Protein AF-A0A529L2S2-F1 (afdb_monomer)

Solvent-accessible surface area (backbone atoms only — not comparable to full-atom values): 6076 Å² total; per-residue (Å²): 105,70,68,39,49,52,67,70,71,39,91,81,66,57,43,69,59,53,45,53,52,51,51,54,53,29,60,77,66,74,46,88,78,51,22,26,55,55,48,52,55,50,53,52,51,74,72,35,80,59,63,55,65,69,46,40,82,78,41,59,72,71,59,39,67,60,65,41,75,64,52,48,52,54,40,47,48,49,40,41,60,58,42,47,70,67,39,71,75,60,75,38,90,57,50,67,64,50,25,60,76,72,72,94

Mean predicted aligned error: 3.47 Å

Sequence (104 aa):
FDLDHALTVFERLNTARVVECFLLYLEKAEVTISRAEAQQRMFQKLGNPTFFTDMRPLLQTDRAKALTDETLKATFVRVMKELIDRIPGDEWAKAGEMRERFGV

Structure (mmCIF, N/CA/C/O backbone):
data_AF-A0A529L2S2-F1
#
_entry.id   AF-A0A529L2S2-F1
#
loop_
_atom_site.group_PDB
_atom_site.id
_atom_site.type_symbol
_atom_site.label_atom_id
_atom_site.label_alt_id
_atom_site.label_comp_id
_atom_site.label_asym_id
_atom_site.label_entity_id
_atom_site.label_seq_id
_atom_site.pdbx_PDB_ins_code
_atom_site.Cartn_x
_atom_site.Cartn_y
_atom_site.Cartn_z
_atom_site.occupancy
_atom_site.B_iso_or_equiv
_atom_site.auth_seq_id
_atom_site.auth_comp_id
_atom_site.auth_asym_id
_atom_site.auth_atom_id
_atom_site.pdbx_PDB_model_num
ATOM 1 N N . PHE A 1 1 ? 7.547 -2.408 -4.673 1.00 78.75 1 PHE A N 1
ATOM 2 C CA . PHE A 1 1 ? 8.201 -3.416 -5.526 1.00 78.75 1 PHE A CA 1
ATOM 3 C C . PHE A 1 1 ? 7.747 -4.815 -5.182 1.00 78.75 1 PHE A C 1
ATOM 5 O O . PHE A 1 1 ? 7.110 -5.403 -6.034 1.00 78.75 1 PHE A O 1
ATOM 12 N N . ASP A 1 2 ? 7.943 -5.326 -3.964 1.00 87.69 2 ASP A N 1
ATOM 13 C CA . ASP A 1 2 ? 7.540 -6.715 -3.666 1.00 8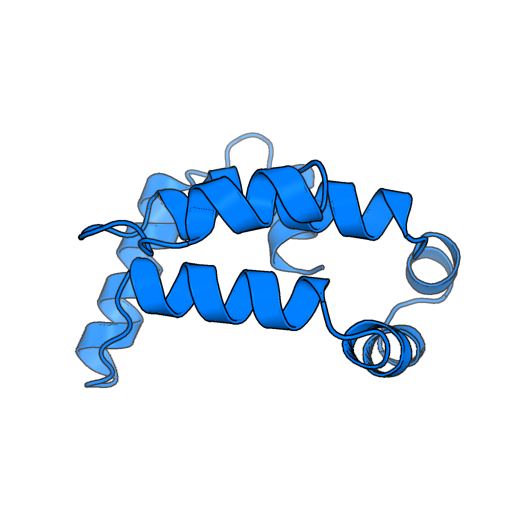7.69 2 ASP A CA 1
ATOM 14 C C . ASP A 1 2 ? 6.031 -6.958 -3.787 1.00 87.69 2 ASP A C 1
ATOM 16 O O . ASP A 1 2 ? 5.614 -7.955 -4.367 1.00 87.69 2 ASP A O 1
ATOM 20 N N . LEU A 1 3 ? 5.204 -6.010 -3.327 1.00 93.00 3 LEU A N 1
ATOM 21 C CA . LEU A 1 3 ? 3.747 -6.098 -3.482 1.00 93.00 3 LEU A CA 1
ATOM 22 C C . LEU A 1 3 ? 3.313 -6.091 -4.956 1.00 93.00 3 LEU A C 1
ATOM 24 O O . LEU A 1 3 ? 2.497 -6.913 -5.353 1.00 93.00 3 LEU A O 1
ATOM 28 N N . ASP A 1 4 ? 3.881 -5.204 -5.777 1.00 92.56 4 ASP A N 1
ATOM 29 C CA . ASP A 1 4 ? 3.608 -5.169 -7.222 1.00 92.56 4 ASP A CA 1
ATOM 30 C C . ASP A 1 4 ? 4.105 -6.442 -7.923 1.00 92.56 4 ASP A C 1
ATOM 32 O O . ASP A 1 4 ? 3.409 -7.014 -8.759 1.00 92.56 4 ASP A O 1
ATOM 36 N N . HIS A 1 5 ? 5.264 -6.956 -7.512 1.00 90.50 5 HIS A N 1
ATOM 37 C CA . HIS A 1 5 ? 5.801 -8.207 -8.024 1.00 90.50 5 HIS A CA 1
ATOM 38 C C . HIS A 1 5 ? 4.884 -9.397 -7.707 1.00 90.50 5 HIS A C 1
ATOM 40 O O . HIS A 1 5 ? 4.571 -10.185 -8.595 1.00 90.50 5 HIS A O 1
ATOM 46 N N . ALA A 1 6 ? 4.388 -9.504 -6.472 1.00 93.94 6 ALA A N 1
ATOM 47 C CA . ALA A 1 6 ? 3.426 -10.540 -6.104 1.00 93.94 6 ALA A CA 1
ATOM 48 C C . ALA A 1 6 ? 2.125 -10.421 -6.919 1.00 93.94 6 ALA A C 1
ATOM 50 O O . ALA A 1 6 ? 1.622 -11.424 -7.421 1.00 93.94 6 ALA A O 1
ATOM 51 N N . LEU A 1 7 ? 1.619 -9.196 -7.102 1.00 95.69 7 LEU A N 1
ATOM 52 C CA . LEU A 1 7 ? 0.416 -8.914 -7.895 1.00 95.69 7 LEU A CA 1
ATOM 53 C C . LEU A 1 7 ? 0.574 -9.239 -9.389 1.00 95.69 7 LEU A C 1
ATOM 55 O O . LEU A 1 7 ? -0.431 -9.410 -10.073 1.00 95.69 7 LEU A O 1
ATOM 59 N N . THR A 1 8 ? 1.802 -9.291 -9.909 1.00 93.06 8 THR A N 1
ATOM 60 C CA . THR A 1 8 ? 2.077 -9.526 -11.337 1.00 93.06 8 THR A CA 1
ATOM 61 C C . THR A 1 8 ? 2.513 -10.954 -11.649 1.00 93.06 8 THR A C 1
ATOM 63 O O . THR A 1 8 ? 2.284 -11.413 -12.763 1.00 93.06 8 THR A O 1
ATOM 66 N N . VAL A 1 9 ? 3.108 -11.671 -10.693 1.00 95.00 9 VAL A N 1
ATOM 67 C CA . VAL A 1 9 ? 3.569 -13.056 -10.897 1.00 95.00 9 VAL A CA 1
ATOM 68 C C . VAL A 1 9 ? 2.509 -14.093 -10.536 1.00 95.00 9 VAL A C 1
ATOM 70 O O . VAL A 1 9 ? 2.450 -15.152 -11.158 1.00 95.00 9 VAL A O 1
ATOM 73 N N . PHE A 1 10 ? 1.659 -13.823 -9.544 1.00 95.56 10 PHE A N 1
ATOM 74 C CA . PHE A 1 10 ? 0.642 -14.778 -9.111 1.00 95.56 10 PHE A CA 1
ATOM 75 C C . PHE A 1 10 ? -0.707 -14.491 -9.784 1.00 95.56 10 PHE A C 1
ATOM 77 O O . PHE A 1 10 ? -1.516 -13.725 -9.265 1.00 95.56 10 PHE A O 1
ATOM 84 N N . GLU A 1 11 ? -0.986 -15.168 -10.902 1.00 90.94 11 GLU A N 1
ATOM 85 C CA . GLU A 1 11 ? -2.199 -14.970 -11.725 1.00 90.94 11 GLU A CA 1
ATOM 86 C C . GLU A 1 11 ? -3.526 -15.077 -10.953 1.00 90.94 11 GLU A C 1
ATOM 88 O O . GLU A 1 11 ? -4.527 -14.474 -11.331 1.00 90.94 11 GLU A O 1
ATOM 93 N N . ARG A 1 12 ? -3.553 -15.853 -9.863 1.00 94.19 12 ARG A N 1
ATOM 94 C CA . ARG A 1 12 ? -4.752 -16.101 -9.044 1.00 94.19 12 ARG A CA 1
ATOM 95 C C . ARG A 1 12 ? -4.618 -15.571 -7.616 1.00 94.19 12 ARG A C 1
ATOM 97 O O . ARG A 1 12 ? -5.249 -16.109 -6.704 1.00 94.19 12 ARG A O 1
ATOM 104 N N . LEU A 1 13 ? -3.787 -14.548 -7.400 1.00 96.50 13 LEU A N 1
ATOM 105 C CA . LEU A 1 13 ? -3.634 -13.939 -6.081 1.00 96.50 13 LEU A CA 1
ATOM 106 C C . LEU A 1 13 ? -4.966 -13.347 -5.606 1.00 96.50 13 LEU A C 1
ATOM 108 O O . LEU A 1 13 ? -5.511 -12.424 -6.207 1.00 96.50 13 LEU A O 1
ATOM 112 N N . ASN A 1 14 ? -5.480 -13.861 -4.491 1.00 97.50 14 ASN A N 1
ATOM 113 C CA . ASN A 1 14 ? -6.685 -13.325 -3.872 1.00 97.50 14 ASN A CA 1
ATOM 114 C C . ASN A 1 14 ? -6.326 -12.100 -3.018 1.00 97.50 14 ASN A C 1
ATOM 116 O O . ASN A 1 14 ? -5.970 -12.226 -1.847 1.00 97.50 14 ASN A O 1
ATOM 120 N N . THR A 1 15 ? -6.429 -10.912 -3.607 1.00 97.38 15 THR A N 1
ATOM 121 C CA . THR A 1 15 ? -6.073 -9.648 -2.946 1.00 97.38 15 THR A CA 1
ATOM 122 C C . THR A 1 15 ? -6.961 -9.322 -1.747 1.00 97.38 15 THR A C 1
ATOM 124 O O . THR A 1 15 ? -6.466 -8.784 -0.761 1.00 97.38 15 THR A O 1
ATOM 127 N N . ALA A 1 16 ? -8.236 -9.724 -1.766 1.00 96.88 16 ALA A N 1
ATOM 128 C CA . ALA A 1 16 ? -9.115 -9.588 -0.605 1.00 96.88 16 ALA A CA 1
ATOM 129 C C . ALA A 1 16 ? -8.599 -10.418 0.579 1.00 96.88 16 ALA A C 1
ATOM 131 O O . ALA A 1 16 ? -8.507 -9.910 1.694 1.00 96.88 16 ALA A O 1
ATOM 132 N N . ARG A 1 17 ? -8.169 -11.663 0.324 1.00 97.88 17 ARG A N 1
ATOM 133 C CA . ARG A 1 17 ? -7.579 -12.521 1.361 1.00 97.88 17 ARG A CA 1
ATOM 134 C C . ARG A 1 17 ? -6.236 -11.987 1.860 1.00 97.88 17 ARG A C 1
ATOM 136 O O . ARG A 1 17 ? -5.949 -12.104 3.045 1.00 97.88 17 ARG A O 1
ATOM 143 N N . VAL A 1 18 ? -5.422 -11.387 0.990 1.00 97.69 18 VAL A N 1
ATOM 144 C CA . VAL A 1 18 ? -4.170 -10.725 1.402 1.00 97.69 18 VAL A CA 1
ATOM 145 C C . VAL A 1 18 ? -4.455 -9.586 2.385 1.00 97.69 18 VAL A C 1
ATOM 147 O O . VAL A 1 18 ? -3.806 -9.514 3.427 1.00 97.69 18 VAL A O 1
ATOM 150 N N . VAL A 1 19 ? -5.437 -8.732 2.084 1.00 97.69 19 VAL A N 1
ATOM 151 C CA . VAL A 1 19 ? -5.841 -7.628 2.971 1.00 97.69 19 VAL A CA 1
ATOM 152 C C . VAL A 1 19 ? -6.399 -8.160 4.288 1.00 97.69 19 VAL A C 1
ATOM 154 O O . VAL A 1 19 ? -5.995 -7.689 5.344 1.00 97.69 19 VAL A O 1
ATOM 157 N N . GLU A 1 20 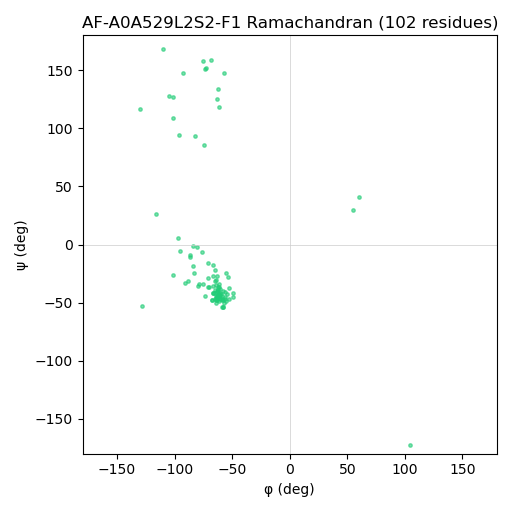? -7.257 -9.179 4.247 1.00 97.81 20 GLU A N 1
ATOM 158 C CA . GLU A 1 20 ? -7.792 -9.816 5.455 1.00 97.81 20 GLU A CA 1
ATOM 159 C C . GLU A 1 20 ? -6.668 -10.358 6.353 1.00 97.81 20 GLU A C 1
ATOM 161 O O . GLU A 1 20 ? -6.622 -10.055 7.543 1.00 97.81 20 GLU A O 1
ATOM 166 N N . CYS A 1 21 ? -5.706 -11.091 5.783 1.00 97.81 21 CYS A N 1
ATOM 167 C CA . CYS A 1 21 ? -4.545 -11.572 6.528 1.00 97.81 21 CYS A CA 1
ATOM 168 C C . CYS A 1 21 ? -3.718 -10.420 7.114 1.00 97.81 21 CYS A C 1
ATOM 170 O O . CYS A 1 21 ? -3.276 -10.513 8.256 1.00 97.81 21 CYS A O 1
ATOM 172 N N . PHE A 1 22 ? -3.507 -9.338 6.360 1.00 96.94 22 PHE A N 1
ATOM 173 C CA . PHE A 1 22 ? -2.795 -8.160 6.856 1.00 96.94 22 PHE A CA 1
ATOM 174 C C . PHE A 1 22 ? -3.489 -7.540 8.077 1.00 96.94 22 PHE A C 1
ATOM 176 O O . PHE A 1 22 ? -2.817 -7.236 9.060 1.00 96.94 22 PHE A O 1
ATOM 183 N N . LEU A 1 23 ? -4.819 -7.425 8.058 1.00 96.50 23 LEU A N 1
ATOM 184 C CA . LEU A 1 23 ? -5.591 -6.927 9.201 1.00 96.50 23 LEU A CA 1
ATOM 185 C C . LEU A 1 23 ? -5.452 -7.838 10.428 1.00 96.50 23 LEU A C 1
ATOM 187 O O . LEU A 1 23 ? -5.249 -7.331 11.526 1.00 96.50 23 LEU A O 1
ATOM 191 N N . LEU A 1 24 ? -5.463 -9.163 10.243 1.00 97.62 24 LEU A N 1
ATOM 192 C CA . LEU A 1 24 ? -5.224 -10.119 11.335 1.00 97.62 24 LEU A CA 1
ATOM 193 C C . LEU A 1 24 ? -3.818 -9.971 11.940 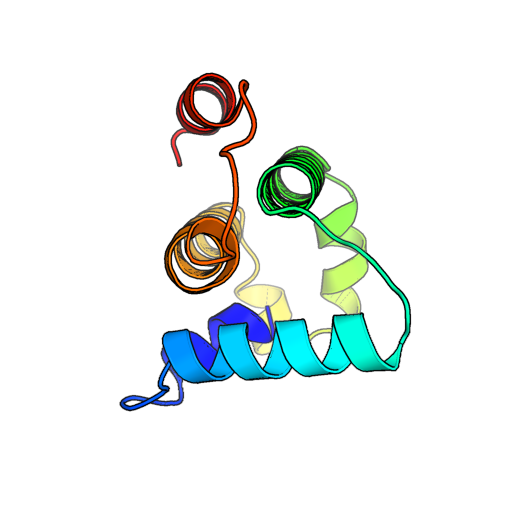1.00 97.62 24 LEU A C 1
ATOM 195 O O . LEU A 1 24 ? -3.639 -10.114 13.150 1.00 97.62 24 LEU A O 1
ATOM 199 N N . TYR A 1 25 ? -2.805 -9.674 11.118 1.00 97.38 25 TYR A N 1
ATOM 200 C CA . TYR A 1 25 ? -1.460 -9.375 11.620 1.00 97.38 25 TYR A CA 1
ATOM 201 C C . TYR A 1 25 ? -1.422 -8.079 12.430 1.00 97.38 25 TYR A C 1
ATOM 203 O O . TYR A 1 25 ? -0.762 -8.046 13.467 1.00 97.38 25 TYR A O 1
ATOM 211 N N . LEU A 1 26 ? -2.115 -7.035 11.972 1.00 96.56 26 LEU A N 1
ATOM 212 C CA . LEU A 1 26 ? -2.208 -5.759 12.680 1.00 96.56 26 LEU A CA 1
ATOM 213 C C . LEU A 1 26 ? -2.913 -5.907 14.031 1.00 96.56 26 LEU A C 1
ATOM 215 O O . LEU A 1 26 ? -2.381 -5.452 15.040 1.00 96.56 26 LEU A O 1
ATOM 219 N N . GLU A 1 27 ? -4.044 -6.615 14.060 1.00 96.81 27 GLU A N 1
ATOM 220 C CA . GLU A 1 27 ? -4.777 -6.933 15.288 1.00 96.81 27 GLU A CA 1
ATOM 221 C C . GLU A 1 27 ? -3.884 -7.680 16.284 1.00 96.81 27 GLU A C 1
ATOM 223 O O . GLU A 1 27 ? -3.743 -7.263 17.430 1.00 96.81 27 GLU A O 1
ATOM 228 N N . LYS A 1 28 ? -3.202 -8.739 15.830 1.00 97.75 28 LYS A N 1
ATOM 229 C CA . LYS A 1 28 ? -2.297 -9.524 16.680 1.00 97.75 28 LYS A CA 1
ATOM 230 C C . LYS A 1 28 ? -1.098 -8.721 17.190 1.00 97.75 28 LYS A C 1
ATOM 232 O O . LYS A 1 28 ? -0.567 -9.034 18.251 1.00 97.75 28 LYS A O 1
ATOM 237 N N . ALA A 1 29 ? -0.640 -7.741 16.418 1.00 97.31 29 ALA A N 1
ATOM 238 C CA . ALA A 1 29 ? 0.443 -6.845 16.804 1.00 97.31 29 ALA A CA 1
ATOM 239 C C . ALA A 1 29 ? -0.034 -5.662 17.664 1.00 97.31 29 ALA A C 1
ATOM 241 O O . ALA A 1 29 ? 0.796 -4.838 18.037 1.00 97.31 29 ALA A O 1
ATOM 242 N N . GLU A 1 30 ? -1.340 -5.554 17.940 1.00 97.25 30 GLU A N 1
ATOM 243 C CA . GLU A 1 30 ? -1.969 -4.413 18.620 1.00 97.25 30 GLU A CA 1
ATOM 244 C C . GLU A 1 30 ? -1.676 -3.069 17.923 1.00 97.25 30 GLU A C 1
ATOM 246 O O . GLU A 1 30 ? -1.625 -2.004 18.540 1.00 97.25 30 GLU A O 1
ATOM 251 N N . VAL A 1 31 ? -1.491 -3.108 16.600 1.00 96.62 31 VAL A N 1
ATOM 252 C CA . VAL A 1 31 ? -1.229 -1.934 15.765 1.00 96.62 31 VAL A CA 1
ATOM 253 C C . VAL A 1 31 ? -2.490 -1.593 14.989 1.00 96.62 31 VAL A C 1
ATOM 255 O O . VAL A 1 31 ? -3.037 -2.421 14.270 1.00 96.62 31 VAL A O 1
ATOM 258 N N . THR A 1 32 ? -2.923 -0.339 15.063 1.00 92.12 32 THR A N 1
ATOM 259 C CA . THR A 1 32 ? -4.019 0.161 14.227 1.00 92.12 32 THR A CA 1
ATOM 260 C C . THR A 1 32 ? -3.455 0.969 13.068 1.00 92.12 32 THR A C 1
ATOM 262 O O . THR A 1 32 ? -2.683 1.899 13.280 1.00 92.12 32 THR A O 1
ATOM 265 N N . ILE A 1 33 ? -3.857 0.625 11.844 1.00 94.25 33 ILE A N 1
ATOM 266 C CA . ILE A 1 33 ? -3.610 1.436 10.647 1.00 94.25 33 ILE A CA 1
ATOM 267 C C . ILE A 1 33 ? -4.940 1.575 9.917 1.00 94.25 33 ILE A C 1
ATOM 269 O O . ILE A 1 33 ? -5.509 0.587 9.456 1.00 94.25 33 ILE A O 1
ATOM 273 N N . SER A 1 34 ? -5.437 2.805 9.811 1.00 96.12 34 SER A N 1
ATOM 274 C CA . SER A 1 34 ? -6.645 3.089 9.029 1.00 96.12 34 SER A CA 1
ATOM 275 C C . SER A 1 34 ? -6.352 3.061 7.526 1.00 96.12 34 SER A C 1
A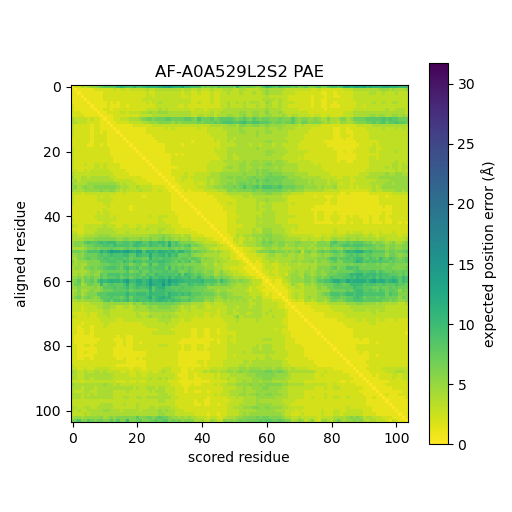TOM 277 O O . SER A 1 34 ? -5.214 3.304 7.105 1.00 96.12 34 SER A O 1
ATOM 279 N N . ARG A 1 35 ? -7.383 2.849 6.691 1.00 98.06 35 ARG A N 1
ATOM 280 C CA . ARG A 1 35 ? -7.250 3.048 5.238 1.00 98.06 35 ARG A CA 1
ATOM 281 C C . ARG A 1 35 ? -6.703 4.442 4.929 1.00 98.06 35 ARG A C 1
ATOM 283 O O . ARG A 1 35 ? -5.752 4.558 4.160 1.00 98.06 35 ARG A O 1
ATOM 290 N N . ALA A 1 36 ? -7.250 5.478 5.564 1.00 98.19 36 ALA A N 1
ATOM 291 C CA . ALA A 1 36 ? -6.813 6.853 5.360 1.00 98.19 36 ALA A CA 1
ATOM 292 C C . ALA A 1 36 ? -5.306 7.046 5.626 1.00 98.19 36 ALA A C 1
ATOM 294 O O . ALA A 1 36 ? -4.596 7.646 4.818 1.00 98.19 36 ALA A O 1
ATOM 295 N N . GLU A 1 37 ? -4.791 6.488 6.722 1.00 97.81 37 GLU A N 1
ATOM 296 C CA . GLU A 1 37 ? -3.366 6.557 7.048 1.00 97.81 37 GLU A CA 1
ATOM 297 C C . GLU A 1 37 ? -2.504 5.770 6.050 1.00 97.81 37 GLU A C 1
ATOM 299 O O . GLU A 1 37 ? -1.456 6.253 5.609 1.00 97.81 37 GLU A O 1
ATOM 304 N N . ALA A 1 38 ? -2.947 4.577 5.643 1.00 97.50 38 ALA A N 1
ATOM 305 C CA . ALA A 1 38 ? -2.245 3.779 4.642 1.00 97.50 38 ALA A CA 1
ATOM 306 C C . ALA A 1 38 ? -2.145 4.519 3.294 1.00 97.50 38 ALA A C 1
ATOM 308 O O . ALA A 1 38 ? -1.065 4.575 2.697 1.00 97.50 38 ALA A O 1
ATOM 309 N N . GLN A 1 39 ? -3.237 5.148 2.851 1.00 98.12 39 GLN A N 1
ATOM 310 C CA . GLN A 1 39 ? -3.278 5.967 1.638 1.00 98.12 39 GLN A CA 1
ATOM 311 C C . GLN A 1 39 ? -2.354 7.187 1.746 1.00 98.12 39 GLN A C 1
ATOM 313 O O . GLN A 1 39 ? -1.534 7.417 0.854 1.00 98.12 39 GLN A O 1
ATOM 318 N N . GLN A 1 40 ? -2.417 7.931 2.855 1.00 97.69 40 GLN A N 1
ATOM 319 C CA . GLN A 1 40 ? -1.539 9.079 3.097 1.00 97.69 40 GLN A CA 1
ATOM 320 C C . GLN A 1 40 ? -0.058 8.685 2.998 1.00 97.69 40 GLN A C 1
ATOM 322 O O . GLN A 1 40 ? 0.711 9.338 2.287 1.00 97.69 40 GLN A O 1
ATOM 327 N N . ARG A 1 41 ? 0.345 7.595 3.665 1.00 95.62 41 ARG A N 1
ATOM 328 C CA . ARG A 1 41 ? 1.728 7.092 3.637 1.00 95.62 41 ARG A CA 1
ATOM 329 C C . ARG A 1 41 ? 2.163 6.688 2.227 1.00 95.62 41 ARG A C 1
ATOM 331 O O . ARG A 1 41 ? 3.316 6.902 1.859 1.00 95.62 41 ARG A O 1
ATOM 338 N N . MET A 1 42 ? 1.267 6.118 1.422 1.00 95.38 42 MET A N 1
ATOM 339 C CA . MET A 1 42 ? 1.562 5.788 0.025 1.00 95.38 42 MET A CA 1
ATOM 340 C C . MET A 1 42 ? 1.809 7.042 -0.814 1.00 95.38 42 MET A C 1
ATOM 342 O O . MET A 1 42 ? 2.815 7.106 -1.520 1.00 95.38 42 MET A O 1
ATOM 346 N N . PHE A 1 43 ? 0.957 8.061 -0.703 1.00 95.88 43 PHE A N 1
ATOM 347 C CA . PHE A 1 43 ? 1.167 9.326 -1.410 1.00 95.88 43 PHE A CA 1
ATOM 348 C C . PHE A 1 43 ? 2.437 10.058 -0.956 1.00 95.88 43 PHE A C 1
ATOM 350 O O . PHE A 1 43 ? 3.126 10.654 -1.780 1.00 95.88 4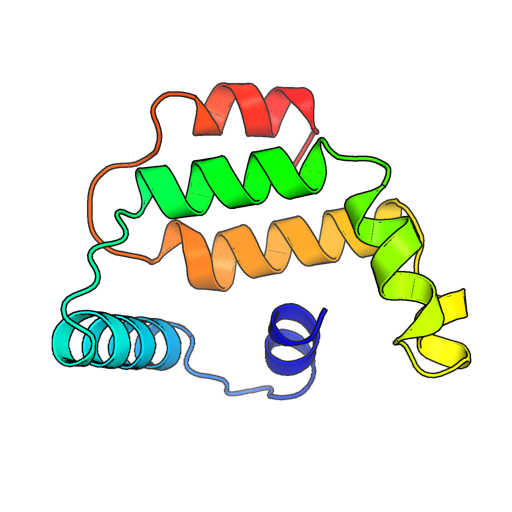3 PHE A O 1
ATOM 357 N N . GLN A 1 44 ? 2.795 9.977 0.329 1.00 94.12 44 GLN A N 1
ATOM 358 C CA . GLN A 1 44 ? 4.071 10.500 0.830 1.00 94.12 44 GLN A CA 1
ATOM 359 C C . GLN A 1 44 ? 5.274 9.789 0.201 1.00 94.12 44 GLN A C 1
ATOM 361 O O . GLN A 1 44 ? 6.246 10.451 -0.151 1.00 94.12 44 GLN A O 1
ATOM 366 N N . LYS A 1 45 ? 5.206 8.462 0.013 1.00 91.00 45 LYS A N 1
ATOM 367 C CA . LYS A 1 45 ? 6.247 7.707 -0.706 1.00 91.00 45 LYS A CA 1
ATOM 368 C C . LYS A 1 45 ? 6.345 8.141 -2.165 1.00 91.00 45 LYS A C 1
ATOM 370 O O . LYS A 1 45 ? 7.448 8.348 -2.651 1.00 91.00 45 LYS A O 1
ATOM 375 N N . LEU A 1 46 ? 5.206 8.311 -2.841 1.00 90.44 46 LEU A N 1
ATOM 376 C CA . LEU A 1 46 ? 5.162 8.764 -4.235 1.00 90.44 46 LEU A CA 1
ATOM 377 C C . LEU A 1 46 ? 5.756 10.170 -4.402 1.00 90.44 46 LEU A C 1
ATOM 379 O O . LEU A 1 46 ? 6.461 10.432 -5.369 1.00 90.44 46 LEU A O 1
ATOM 383 N N . GLY A 1 47 ? 5.501 11.061 -3.443 1.00 89.19 47 GLY A N 1
ATOM 384 C CA . GLY A 1 47 ? 6.029 12.422 -3.438 1.00 89.19 47 GLY A CA 1
ATOM 385 C C . GLY A 1 47 ? 7.472 12.564 -2.948 1.00 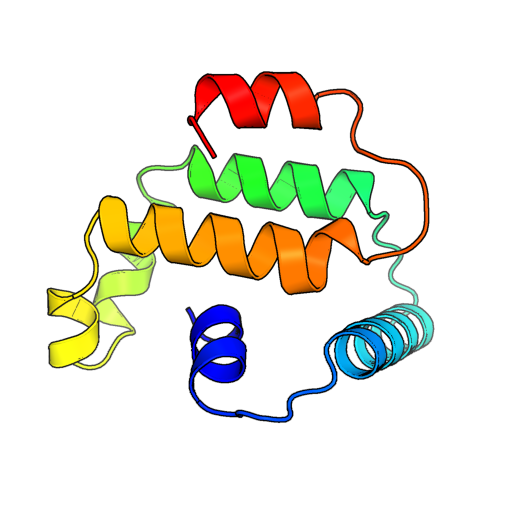89.19 47 GLY A C 1
ATOM 386 O O . GLY A 1 47 ? 7.964 13.689 -2.936 1.00 89.19 47 GLY A O 1
ATOM 387 N N . ASN A 1 48 ? 8.137 11.482 -2.522 1.00 89.00 48 ASN A N 1
ATOM 388 C CA . ASN A 1 48 ? 9.508 11.525 -2.017 1.00 89.00 48 ASN A CA 1
ATOM 389 C C . ASN A 1 48 ? 10.521 11.055 -3.086 1.00 89.00 48 ASN A C 1
ATOM 391 O O . ASN A 1 48 ? 10.631 9.849 -3.322 1.00 89.00 48 ASN A O 1
ATOM 395 N N . PRO A 1 49 ? 11.341 11.961 -3.658 1.00 78.19 49 PRO A N 1
ATOM 396 C CA . PRO A 1 49 ? 12.353 11.600 -4.651 1.00 78.19 49 PRO A CA 1
ATOM 397 C C . PRO A 1 49 ? 13.449 10.660 -4.121 1.00 78.19 49 PRO A C 1
ATOM 399 O O . PRO A 1 49 ? 14.045 9.911 -4.893 1.00 78.19 49 PRO A O 1
ATOM 402 N N . THR A 1 50 ? 13.745 10.680 -2.815 1.00 83.88 50 THR A N 1
ATOM 403 C CA . THR A 1 50 ? 14.834 9.865 -2.245 1.00 83.88 50 THR A CA 1
ATOM 404 C C . THR A 1 50 ? 14.408 8.435 -1.949 1.00 83.88 50 THR A C 1
ATOM 406 O O . THR A 1 50 ? 15.248 7.540 -1.991 1.00 83.88 50 THR A O 1
ATOM 409 N N . PHE A 1 51 ? 13.108 8.195 -1.736 1.00 81.00 51 PHE A N 1
ATOM 410 C CA . PHE A 1 51 ? 12.575 6.877 -1.381 1.00 81.00 51 PHE A CA 1
ATOM 411 C C . PHE A 1 51 ? 13.021 5.792 -2.370 1.00 81.00 51 PHE A C 1
ATOM 413 O O . PHE A 1 51 ? 13.345 4.677 -1.976 1.00 81.00 51 PHE A O 1
ATOM 420 N N . PHE A 1 52 ? 13.088 6.127 -3.658 1.00 75.31 52 PHE A N 1
ATOM 421 C CA . PHE A 1 52 ? 13.445 5.180 -4.713 1.00 75.31 52 PHE A CA 1
ATOM 422 C C . PHE A 1 52 ? 14.949 5.086 -4.963 1.00 75.31 52 PHE A C 1
ATOM 424 O O . PHE A 1 52 ? 15.447 4.002 -5.276 1.00 75.31 52 PHE A O 1
ATOM 431 N N . THR A 1 53 ? 15.677 6.186 -4.767 1.00 79.62 53 THR A N 1
ATOM 432 C CA . THR A 1 53 ? 17.145 6.197 -4.805 1.00 79.62 53 THR A CA 1
ATOM 433 C C . THR A 1 53 ? 17.715 5.221 -3.775 1.00 79.62 53 THR A C 1
ATOM 435 O O . THR A 1 53 ? 18.621 4.456 -4.106 1.00 79.62 53 THR A O 1
ATOM 438 N N . ASP A 1 54 ? 17.109 5.156 -2.586 1.00 83.00 54 ASP A N 1
ATOM 439 C CA . ASP A 1 54 ? 17.510 4.234 -1.516 1.00 83.00 54 ASP A CA 1
ATOM 440 C C . ASP A 1 54 ? 17.174 2.766 -1.831 1.00 83.00 54 ASP A C 1
ATOM 442 O O . ASP A 1 54 ? 17.871 1.849 -1.396 1.00 83.00 54 ASP A O 1
ATOM 446 N N . MET A 1 55 ? 16.126 2.513 -2.622 1.00 81.44 55 MET A N 1
ATOM 447 C CA . MET A 1 55 ? 15.731 1.154 -3.008 1.00 81.44 55 MET A CA 1
ATOM 448 C C . MET A 1 55 ? 16.589 0.568 -4.126 1.00 81.44 55 MET A C 1
ATOM 450 O O . MET A 1 55 ? 16.819 -0.641 -4.152 1.00 81.44 55 MET A O 1
ATOM 454 N N . ARG A 1 56 ? 17.056 1.402 -5.060 1.00 82.62 56 ARG A N 1
ATOM 455 C CA . ARG A 1 56 ? 17.814 0.966 -6.241 1.00 82.62 56 ARG A CA 1
ATOM 456 C C . ARG A 1 56 ? 18.987 0.014 -5.935 1.00 82.62 56 ARG A C 1
ATOM 458 O O . ARG A 1 56 ? 19.081 -0.989 -6.643 1.00 82.62 56 ARG A O 1
ATOM 465 N N . PRO A 1 57 ? 19.850 0.249 -4.925 1.00 87.12 57 PRO A N 1
ATOM 466 C CA . PRO A 1 57 ? 20.956 -0.662 -4.612 1.00 87.12 57 PRO A CA 1
ATOM 467 C C . PRO A 1 57 ? 20.519 -2.003 -4.000 1.00 87.12 57 PRO A C 1
ATOM 469 O O . PRO A 1 57 ? 21.310 -2.941 -3.991 1.00 87.12 57 PRO A O 1
ATOM 472 N N . LEU A 1 58 ? 19.281 -2.119 -3.507 1.00 85.69 58 LEU A N 1
ATOM 473 C CA . LEU A 1 58 ? 18.744 -3.353 -2.913 1.00 85.69 58 LEU A CA 1
ATOM 474 C C . LEU A 1 58 ? 18.132 -4.300 -3.957 1.00 85.69 58 LEU A C 1
ATOM 476 O O . LEU A 1 58 ? 17.768 -5.432 -3.641 1.00 85.69 58 LEU A O 1
ATOM 480 N N . LEU A 1 59 ? 17.984 -3.838 -5.200 1.00 82.88 59 LEU A N 1
ATOM 481 C CA . LEU A 1 59 ? 17.376 -4.601 -6.282 1.00 82.88 59 LEU A CA 1
ATOM 482 C C . LEU A 1 59 ? 18.433 -5.363 -7.082 1.00 82.88 59 LEU A C 1
ATOM 484 O O . LEU A 1 59 ? 19.543 -4.885 -7.309 1.00 82.88 59 LEU A O 1
ATOM 488 N N . GLN A 1 60 ? 18.049 -6.533 -7.600 1.00 85.00 60 GLN A N 1
ATOM 489 C CA . GLN A 1 60 ? 18.848 -7.215 -8.619 1.00 85.00 60 GLN A CA 1
ATOM 490 C C . GLN A 1 60 ? 19.066 -6.301 -9.831 1.00 85.00 60 GLN A C 1
ATOM 492 O O . GLN A 1 60 ? 18.186 -5.511 -10.180 1.00 85.00 60 GLN A O 1
ATOM 497 N N . THR A 1 61 ? 20.219 -6.434 -10.491 1.00 84.19 61 THR A N 1
ATOM 498 C CA . THR A 1 61 ? 20.691 -5.516 -11.540 1.00 84.19 61 THR A CA 1
ATOM 499 C C . THR A 1 61 ? 19.643 -5.220 -12.614 1.00 84.19 61 THR A C 1
ATOM 501 O O . THR A 1 61 ? 19.468 -4.061 -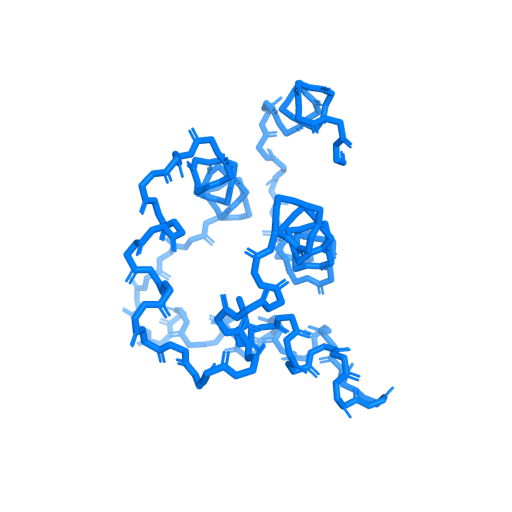12.987 1.00 84.19 61 THR A O 1
ATOM 504 N N . ASP A 1 62 ? 18.900 -6.227 -13.070 1.00 83.31 62 ASP A N 1
ATOM 505 C CA . ASP A 1 62 ? 17.888 -6.040 -14.115 1.00 83.31 62 ASP A CA 1
ATOM 506 C C . ASP A 1 62 ? 16.665 -5.260 -13.610 1.00 83.31 62 ASP A C 1
ATOM 508 O O . ASP A 1 62 ? 16.155 -4.379 -14.301 1.00 83.31 62 ASP A O 1
ATOM 512 N N . ARG A 1 63 ? 16.252 -5.484 -12.355 1.00 79.38 63 ARG A N 1
ATOM 513 C CA . ARG A 1 63 ? 15.179 -4.709 -11.709 1.00 79.38 63 ARG A CA 1
ATOM 514 C C . ARG A 1 63 ? 15.612 -3.278 -11.406 1.00 79.38 63 ARG A C 1
ATOM 516 O O . ARG A 1 63 ? 14.819 -2.358 -11.564 1.00 79.38 63 ARG A O 1
ATOM 523 N N . ALA A 1 64 ? 16.872 -3.079 -11.022 1.00 83.12 64 ALA A N 1
ATOM 524 C CA . ALA A 1 64 ? 17.439 -1.754 -10.783 1.00 83.12 64 ALA A CA 1
ATOM 525 C C . ALA A 1 64 ? 17.548 -0.910 -12.069 1.00 83.12 64 ALA A C 1
ATOM 527 O O . ALA A 1 64 ? 17.531 0.321 -11.997 1.00 83.12 64 ALA A O 1
ATOM 528 N N . LYS A 1 65 ? 17.673 -1.555 -13.239 1.00 83.25 65 LYS A N 1
ATOM 529 C CA . LYS A 1 65 ? 17.640 -0.899 -14.558 1.00 83.25 65 LYS A CA 1
ATOM 530 C C . LYS A 1 65 ? 16.219 -0.577 -15.021 1.00 83.25 65 LYS A C 1
ATOM 532 O O . LYS A 1 65 ? 16.019 0.460 -15.637 1.00 83.25 65 LYS A O 1
ATOM 537 N N . ALA A 1 66 ? 15.251 -1.439 -14.709 1.00 82.19 66 ALA A N 1
ATOM 538 C CA . ALA A 1 66 ? 13.837 -1.238 -15.039 1.00 82.19 66 ALA A CA 1
ATOM 539 C C . ALA A 1 66 ? 13.122 -0.218 -14.125 1.00 82.19 66 ALA A C 1
ATOM 541 O O . ALA A 1 66 ? 11.957 0.119 -14.351 1.00 82.19 66 ALA A O 1
ATOM 542 N N . LEU A 1 67 ? 13.807 0.261 -13.082 1.00 82.38 67 LEU A N 1
ATOM 543 C CA . LEU A 1 67 ? 13.312 1.258 -12.142 1.00 82.38 67 LEU A CA 1
ATOM 544 C C . LEU A 1 67 ? 13.318 2.657 -12.782 1.00 82.38 67 LEU A C 1
ATOM 546 O O . LEU A 1 67 ? 14.281 3.408 -12.636 1.00 82.38 67 LEU A O 1
ATOM 550 N N . THR A 1 68 ? 12.241 2.982 -13.496 1.00 86.19 68 THR A N 1
ATOM 551 C CA . THR A 1 68 ? 11.957 4.320 -14.041 1.00 86.19 68 THR A CA 1
ATOM 552 C C . THR A 1 68 ? 10.779 4.967 -13.311 1.00 86.19 68 THR A C 1
ATOM 554 O O . THR A 1 68 ? 10.045 4.288 -12.582 1.00 86.19 68 THR A O 1
ATOM 557 N N . ASP A 1 69 ? 10.568 6.264 -13.534 1.00 84.38 69 ASP A N 1
ATOM 558 C CA . ASP A 1 69 ? 9.426 7.003 -12.981 1.00 84.38 69 ASP A CA 1
ATOM 559 C C . ASP A 1 69 ? 8.084 6.427 -13.473 1.00 84.38 69 ASP A C 1
ATOM 561 O O . ASP A 1 69 ? 7.112 6.353 -12.717 1.00 84.38 69 ASP A O 1
ATOM 565 N N . GLU A 1 70 ? 8.028 5.926 -14.710 1.00 87.75 70 GLU A N 1
ATOM 566 C CA . GLU A 1 70 ? 6.843 5.265 -15.266 1.00 87.75 70 GLU A CA 1
ATOM 567 C C . GLU A 1 70 ? 6.558 3.933 -14.567 1.00 87.75 70 GLU A C 1
ATOM 569 O O . GLU A 1 70 ? 5.423 3.682 -14.149 1.00 87.75 70 GLU A O 1
ATOM 574 N N . THR A 1 71 ? 7.580 3.085 -14.395 1.00 87.75 71 THR A N 1
ATOM 575 C CA . THR A 1 71 ? 7.443 1.804 -13.681 1.00 87.75 71 THR A CA 1
ATOM 576 C C . THR A 1 71 ? 6.999 2.034 -12.239 1.00 87.75 71 THR A C 1
ATOM 578 O O . THR A 1 71 ? 6.167 1.298 -11.701 1.00 87.75 71 THR A O 1
ATOM 581 N N . LEU A 1 72 ? 7.518 3.085 -11.611 1.00 86.38 72 LEU A N 1
ATOM 582 C CA . LEU A 1 72 ? 7.168 3.511 -10.263 1.00 86.38 72 LEU A CA 1
ATOM 583 C C . LEU A 1 72 ? 5.708 3.945 -10.168 1.00 86.38 72 LEU A C 1
ATOM 585 O O . LEU A 1 72 ? 4.987 3.482 -9.281 1.00 86.38 72 LEU A O 1
ATOM 589 N N . LYS A 1 73 ? 5.252 4.773 -11.107 1.00 89.88 73 LYS A N 1
ATOM 590 C CA . LYS A 1 73 ? 3.860 5.210 -11.174 1.00 89.88 73 LYS A CA 1
ATOM 591 C C . LYS A 1 73 ? 2.917 4.024 -11.385 1.00 89.88 73 LYS A C 1
ATOM 593 O O . LYS A 1 73 ? 1.925 3.896 -10.671 1.00 89.88 73 LYS A O 1
ATOM 598 N N . ALA A 1 74 ? 3.262 3.106 -12.287 1.00 92.25 74 ALA A N 1
ATOM 599 C CA . ALA A 1 74 ? 2.490 1.885 -12.517 1.00 92.25 74 AL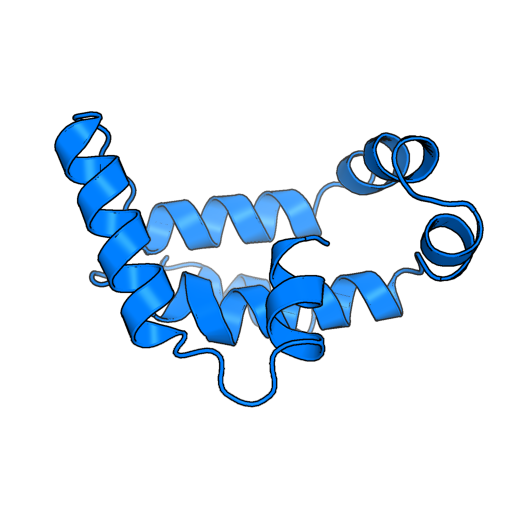A A CA 1
ATOM 600 C C . ALA A 1 74 ? 2.439 0.980 -11.270 1.00 92.25 74 ALA A C 1
ATOM 602 O O . ALA A 1 74 ? 1.367 0.495 -10.902 1.00 92.25 74 ALA A O 1
ATOM 603 N N . THR A 1 75 ? 3.577 0.811 -10.584 1.00 92.00 75 THR A N 1
ATOM 604 C CA . THR A 1 75 ? 3.679 0.073 -9.311 1.00 92.00 75 THR A CA 1
ATOM 605 C C . THR A 1 75 ? 2.772 0.703 -8.256 1.00 92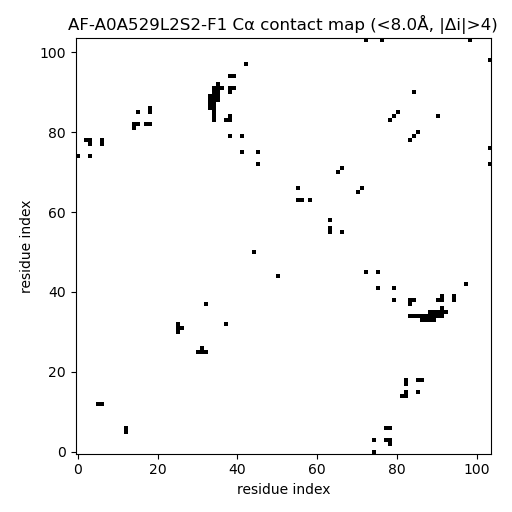.00 75 THR A C 1
ATOM 607 O O . THR A 1 75 ? 2.017 -0.001 -7.582 1.00 92.00 75 THR A O 1
ATOM 610 N N . PHE A 1 76 ? 2.827 2.031 -8.110 1.00 94.06 76 PHE A N 1
ATOM 611 C CA . PHE A 1 76 ? 1.990 2.767 -7.170 1.00 94.06 76 PHE A CA 1
ATOM 612 C C . PHE A 1 76 ? 0.508 2.528 -7.456 1.00 94.06 76 PHE A C 1
ATOM 614 O O . PHE A 1 76 ? -0.208 2.089 -6.559 1.00 94.06 76 PHE A O 1
ATOM 621 N N . VAL A 1 77 ? 0.065 2.758 -8.697 1.00 95.69 77 VAL A N 1
ATOM 622 C CA . VAL A 1 77 ? -1.344 2.618 -9.102 1.00 95.69 77 VAL A CA 1
ATOM 623 C C . VAL A 1 77 ? -1.856 1.215 -8.794 1.00 95.69 77 VAL A C 1
ATOM 625 O O . VAL A 1 77 ? -2.919 1.065 -8.190 1.00 95.69 77 VAL A O 1
ATOM 628 N N . ARG A 1 78 ? -1.083 0.181 -9.150 1.00 96.38 78 ARG A N 1
ATOM 629 C CA . ARG A 1 78 ? -1.478 -1.212 -8.921 1.00 96.38 78 ARG A CA 1
ATOM 630 C C . ARG A 1 78 ? -1.597 -1.528 -7.435 1.00 96.38 78 ARG A C 1
ATOM 632 O O . ARG A 1 78 ? -2.619 -2.054 -7.015 1.00 96.38 78 ARG A O 1
ATOM 639 N N . VAL A 1 79 ? -0.587 -1.192 -6.631 1.00 96.88 79 VAL A N 1
ATOM 640 C CA . VAL A 1 79 ? -0.595 -1.481 -5.185 1.00 96.88 79 VAL A CA 1
ATOM 641 C C . VAL A 1 79 ? -1.678 -0.681 -4.463 1.00 96.88 79 VAL A C 1
ATOM 643 O O . VAL A 1 79 ? -2.378 -1.232 -3.612 1.00 96.88 79 VAL A O 1
ATOM 646 N N . MET A 1 80 ? -1.839 0.597 -4.814 1.00 97.31 80 MET A N 1
ATOM 647 C CA . MET A 1 80 ? -2.867 1.464 -4.248 1.00 97.31 80 MET A CA 1
ATOM 648 C C . MET A 1 80 ? -4.255 0.861 -4.480 1.00 97.31 80 MET A C 1
ATOM 650 O O . MET A 1 80 ? -4.970 0.590 -3.521 1.00 97.31 80 MET A O 1
ATOM 654 N N . LYS A 1 81 ? -4.583 0.547 -5.737 1.00 97.06 81 LYS A N 1
ATOM 655 C CA . LYS A 1 81 ? -5.889 0.004 -6.124 1.00 97.06 81 LYS A CA 1
ATOM 656 C C . LYS A 1 81 ? -6.134 -1.404 -5.582 1.00 97.06 81 LYS A C 1
ATOM 658 O O . LYS A 1 81 ? -7.210 -1.703 -5.069 1.00 97.06 81 LYS A O 1
ATOM 663 N N . GLU A 1 82 ? -5.163 -2.299 -5.745 1.00 97.56 82 GLU A N 1
ATOM 664 C CA . GLU A 1 82 ? -5.384 -3.723 -5.495 1.00 97.56 82 GLU A CA 1
ATOM 665 C C . GLU A 1 82 ? -5.240 -4.114 -4.026 1.00 97.56 82 GLU A C 1
ATOM 667 O O . GLU A 1 82 ? -5.748 -5.167 -3.653 1.00 97.56 82 GLU A O 1
ATOM 672 N N . LEU A 1 83 ? -4.591 -3.297 -3.189 1.00 97.81 83 LEU A N 1
ATOM 673 C CA . LEU A 1 83 ? -4.372 -3.615 -1.774 1.00 97.81 83 LEU A CA 1
ATOM 674 C C . LEU A 1 83 ? -4.817 -2.489 -0.837 1.00 97.81 83 LEU A C 1
ATOM 676 O O . LEU A 1 83 ? -5.586 -2.739 0.085 1.00 97.81 83 LEU A O 1
ATOM 680 N N . ILE A 1 84 ? -4.353 -1.257 -1.056 1.00 97.81 84 ILE A N 1
ATOM 681 C CA . ILE A 1 84 ? -4.520 -0.168 -0.077 1.00 97.81 84 ILE A CA 1
ATOM 682 C C . ILE A 1 84 ? -5.961 0.349 -0.044 1.00 97.81 84 ILE A C 1
ATOM 684 O O . ILE A 1 84 ? -6.541 0.478 1.031 1.00 97.81 84 ILE A O 1
ATOM 688 N N . ASP A 1 85 ? -6.575 0.561 -1.207 1.00 97.56 85 ASP A N 1
ATOM 689 C CA . ASP A 1 85 ? -7.963 1.025 -1.328 1.00 97.56 85 ASP A CA 1
ATOM 690 C C . ASP A 1 85 ? -8.979 -0.014 -0.818 1.00 97.56 85 ASP A C 1
ATOM 692 O O . ASP A 1 85 ? -10.121 0.328 -0.500 1.00 97.56 85 ASP A O 1
ATOM 696 N N . ARG A 1 86 ? -8.548 -1.276 -0.694 1.00 97.06 86 ARG A N 1
ATOM 697 C CA . ARG A 1 86 ? -9.348 -2.394 -0.181 1.00 97.06 86 ARG A CA 1
ATOM 698 C C . ARG A 1 86 ? -9.313 -2.537 1.343 1.00 97.06 86 ARG A C 1
ATOM 700 O O . ARG A 1 86 ? -10.089 -3.327 1.875 1.00 97.06 86 ARG A O 1
ATOM 707 N N . ILE A 1 87 ? -8.435 -1.816 2.044 1.00 97.62 87 ILE A N 1
ATOM 708 C CA . ILE A 1 87 ? -8.450 -1.770 3.514 1.00 97.62 87 ILE A CA 1
ATOM 709 C C . ILE A 1 87 ? -9.799 -1.165 3.955 1.00 97.62 87 ILE A C 1
ATOM 711 O O . ILE A 1 87 ? -10.221 -0.166 3.378 1.00 97.62 87 ILE A O 1
ATOM 715 N N . PRO A 1 88 ? -10.514 -1.739 4.936 1.00 96.31 88 PRO A N 1
ATOM 716 C CA . PRO A 1 88 ? -11.787 -1.190 5.389 1.00 96.31 88 PRO A CA 1
ATOM 717 C C . PRO A 1 88 ? -11.618 0.160 6.107 1.00 96.31 88 PRO A C 1
ATOM 719 O O . PRO A 1 88 ? -10.553 0.485 6.636 1.00 96.31 88 PRO A O 1
ATOM 722 N N . GLY A 1 89 ? -12.710 0.924 6.163 1.00 96.19 89 GLY A N 1
ATOM 723 C CA . GLY A 1 89 ? -12.770 2.238 6.804 1.00 96.19 89 GLY A CA 1
ATOM 724 C C . GLY A 1 89 ? -12.773 3.394 5.809 1.00 96.19 89 GLY A C 1
ATOM 725 O O . GLY A 1 89 ? -12.884 3.202 4.596 1.00 96.19 89 GLY A O 1
ATOM 726 N N . ASP A 1 90 ? -12.678 4.610 6.339 1.00 98.00 90 ASP A N 1
ATOM 727 C CA . ASP A 1 90 ? -12.842 5.824 5.546 1.00 98.00 90 ASP A CA 1
ATOM 728 C C . ASP A 1 90 ? -11.654 6.095 4.620 1.00 98.00 90 ASP A C 1
ATOM 730 O O . ASP A 1 90 ? -10.517 5.673 4.849 1.00 98.00 90 ASP A O 1
ATOM 734 N N . GLU A 1 91 ? -11.935 6.775 3.508 1.00 97.19 91 GLU A N 1
ATOM 735 C CA . GLU A 1 91 ? -10.883 7.228 2.597 1.00 97.19 91 GLU A CA 1
ATOM 736 C C . GLU A 1 91 ? -10.151 8.409 3.225 1.00 97.19 91 GLU A C 1
ATOM 738 O O . GLU A 1 91 ? -10.728 9.201 3.973 1.00 97.19 91 GLU A O 1
ATOM 743 N N . TRP A 1 92 ? -8.879 8.572 2.890 1.00 98.31 92 TRP A N 1
ATOM 744 C CA . TRP A 1 92 ? -8.193 9.811 3.185 1.00 98.31 92 TRP A CA 1
ATOM 745 C C . TRP A 1 92 ? -8.846 10.961 2.419 1.00 98.31 92 TRP A C 1
ATOM 747 O O . TRP A 1 92 ? -8.921 10.935 1.194 1.00 98.31 92 TRP A O 1
ATOM 757 N N . ALA A 1 93 ? -9.249 12.016 3.128 1.00 97.62 93 ALA A N 1
ATOM 758 C CA . ALA A 1 93 ? -9.962 13.152 2.540 1.00 97.62 93 ALA A CA 1
ATOM 759 C C . ALA A 1 93 ? -9.224 13.827 1.363 1.00 97.62 93 ALA A C 1
ATOM 761 O O . ALA A 1 93 ? -9.861 14.438 0.512 1.00 97.62 93 ALA A O 1
ATOM 762 N N . LYS A 1 94 ? -7.889 13.712 1.299 1.00 97.12 94 LYS A N 1
ATOM 763 C CA . LYS A 1 94 ? -7.064 14.273 0.214 1.00 97.12 94 LYS A CA 1
ATOM 764 C C . LYS A 1 94 ? -6.707 13.269 -0.884 1.00 97.12 94 LYS A C 1
ATOM 766 O O . LYS A 1 94 ? -5.916 13.599 -1.764 1.00 97.12 94 LYS A O 1
ATOM 771 N N . ALA A 1 95 ? -7.234 12.045 -0.844 1.00 95.12 95 ALA A N 1
ATOM 772 C CA . ALA A 1 95 ? -6.885 11.016 -1.819 1.00 95.12 95 ALA A CA 1
ATOM 773 C C . ALA A 1 95 ? -7.213 11.458 -3.253 1.00 95.12 95 ALA A C 1
ATOM 775 O O . ALA A 1 95 ? -6.354 11.328 -4.119 1.00 95.12 95 ALA A O 1
ATOM 776 N N . GLY A 1 96 ? -8.391 12.049 -3.487 1.00 95.62 96 GLY A N 1
ATOM 777 C CA . GLY A 1 96 ? -8.776 12.589 -4.799 1.00 95.62 96 GLY A CA 1
ATOM 778 C C . GLY A 1 96 ? -7.818 13.674 -5.306 1.00 95.62 96 GLY A C 1
ATOM 779 O O . GLY A 1 96 ? -7.229 13.522 -6.372 1.00 95.62 96 GLY A O 1
ATOM 780 N N . GLU A 1 97 ? -7.572 14.707 -4.494 1.00 97.00 97 GLU A N 1
ATOM 781 C CA . GLU A 1 97 ? -6.622 15.793 -4.804 1.00 97.00 97 GLU A CA 1
ATOM 782 C C . GLU A 1 97 ? -5.226 15.248 -5.151 1.00 97.00 97 GLU A C 1
ATOM 784 O O . GLU A 1 97 ? -4.573 15.688 -6.097 1.00 97.00 97 GLU A O 1
ATOM 789 N N . MET A 1 98 ? -4.751 14.259 -4.395 1.00 95.94 98 MET A N 1
ATOM 790 C CA . MET A 1 98 ? -3.417 13.699 -4.593 1.00 95.94 98 MET A CA 1
ATOM 791 C C . MET A 1 98 ? -3.346 12.792 -5.826 1.00 95.94 98 MET A C 1
ATOM 793 O O . MET A 1 98 ? -2.328 12.803 -6.518 1.00 95.94 98 MET A O 1
ATOM 797 N N . ARG A 1 99 ? -4.418 12.064 -6.160 1.00 95.62 99 ARG A N 1
ATOM 798 C CA . ARG A 1 99 ? -4.522 11.339 -7.436 1.00 95.62 99 ARG A CA 1
ATOM 799 C C . ARG A 1 99 ? -4.398 12.287 -8.619 1.00 95.62 99 ARG A C 1
ATOM 801 O O . ARG A 1 99 ? -3.570 12.051 -9.494 1.00 95.62 99 ARG A O 1
ATOM 808 N N . GLU A 1 100 ? -5.121 13.403 -8.590 1.00 95.56 100 GLU A N 1
ATOM 809 C CA . GLU A 1 100 ? -5.034 14.438 -9.624 1.00 95.56 100 GLU A CA 1
ATOM 810 C C . GLU A 1 100 ? -3.625 15.035 -9.709 1.00 95.56 100 GLU A C 1
ATOM 812 O O . GLU A 1 100 ? -3.031 15.069 -10.788 1.00 95.56 100 GLU A O 1
ATOM 817 N N . ARG A 1 101 ? -3.042 15.423 -8.567 1.00 93.44 101 ARG A N 1
ATOM 818 C CA . ARG A 1 101 ? -1.697 16.017 -8.493 1.00 93.44 101 ARG A CA 1
ATOM 819 C C . ARG A 1 101 ? -0.612 15.134 -9.112 1.00 93.44 101 ARG A C 1
ATOM 821 O O . ARG A 1 101 ? 0.297 15.653 -9.757 1.00 93.44 101 ARG A O 1
ATOM 828 N N . PHE A 1 102 ? -0.667 13.824 -8.881 1.00 89.81 102 PHE A N 1
ATOM 829 C CA . PHE A 1 102 ? 0.320 12.872 -9.404 1.00 89.81 102 PHE A CA 1
ATOM 830 C C . PHE A 1 102 ? -0.120 12.205 -10.724 1.00 89.81 102 PHE A C 1
ATOM 832 O O . PHE A 1 102 ? 0.659 11.477 -11.352 1.00 89.81 102 PHE A O 1
ATOM 839 N N . GLY A 1 103 ? -1.351 12.466 -11.172 1.00 91.25 103 GLY A N 1
ATOM 840 C CA . GLY A 1 103 ? -1.983 11.868 -12.346 1.00 91.25 103 GLY A CA 1
ATOM 841 C C . GLY A 1 103 ? -2.106 10.344 -12.262 1.00 91.25 103 GLY A C 1
ATOM 842 O O . GLY A 1 103 ? -1.776 9.678 -13.247 1.00 91.25 103 GLY A O 1
ATOM 843 N N . VAL A 1 104 ? -2.457 9.805 -11.089 1.00 87.25 104 VAL A N 1
ATOM 844 C CA . VAL A 1 104 ? -2.541 8.361 -10.759 1.00 87.25 104 VAL A CA 1
ATOM 845 C C . VAL A 1 104 ? -3.954 7.901 -10.441 1.00 87.25 104 VAL A C 1
ATOM 847 O O . VAL A 1 104 ? -4.742 8.714 -9.920 1.00 87.25 104 VAL A O 1
#

Foldseek 3Di:
DVLLVCVPPDPPDPQLVVQVVVVVVCVVVVHDDALQNLLVVLLVCLPDPVNVVVCLVVDDPVVSVVDDNVVVVVSSVCCCVSHSVSNDDDHNPCNVVSCVVSVD

Radius of gyration: 14.46 Å; Cα contacts (8 Å, |Δi|>4): 69; chains: 1; bounding box: 34×32×34 Å

Nearest PDB structures (foldseek):
  4a1w-assembly2_C  TM=2.271E-01  e=5.521E+00  Homo sapiens
  3io8-assembly2_C  TM=2.310E-01  e=6.919E+00  Homo sapiens

pLDDT: mean 92.4, std 6.01, range [75.31, 98.31]

Secondary structure (DSSP, 8-state):
-HHHHHHHH-TT--HHHHHHHHHHHHHHTT----HHHHHHHHHHHHT-HHHHHHHGGGS-HHHHHH--HHHHHHHHHHHIIIIITTSSSPPPTTHHHHHHHHT-